Protein AF-A0A6A8ASD0-F1 (afdb_monomer)

Solvent-accessible surface area (backbone atoms only — not comparable to full-atom values): 7753 Å² total; per-residue (Å²): 105,80,50,98,44,38,31,59,49,90,57,101,53,69,24,38,36,40,48,57,90,52,34,28,35,30,34,34,33,23,54,28,61,68,48,28,48,53,53,50,51,57,34,48,75,70,64,35,44,58,56,30,35,38,45,89,51,54,52,53,55,32,42,37,5,46,70,55,47,30,75,75,59,67,29,47,79,44,58,54,76,71,38,44,57,38,55,77,38,58,68,50,56,62,47,42,66,75,67,52,58,78,68,57,77,85,54,69,35,81,89,73,45,71,82,90,75,90,81,92,75,87,79,80,80,75,76,77,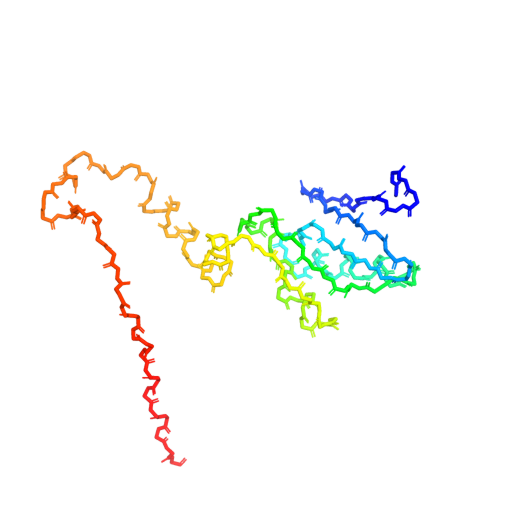78,79,78,86,127

Structure (mmCIF, N/CA/C/O backbone):
data_AF-A0A6A8ASD0-F1
#
_entry.id   AF-A0A6A8ASD0-F1
#
loop_
_atom_site.group_PDB
_atom_site.id
_atom_site.type_symbol
_atom_site.label_atom_id
_atom_site.label_alt_id
_atom_site.label_comp_id
_atom_site.label_asym_id
_atom_site.label_entity_id
_atom_site.label_seq_id
_atom_site.pdbx_PDB_ins_code
_atom_site.Cartn_x
_atom_site.Cartn_y
_atom_site.Cartn_z
_atom_site.occupancy
_atom_site.B_iso_or_equiv
_atom_site.auth_seq_id
_atom_site.auth_comp_id
_atom_site.auth_asym_id
_atom_site.auth_atom_id
_atom_site.pdbx_PDB_model_num
ATOM 1 N N . MET A 1 1 ? -13.108 13.004 8.435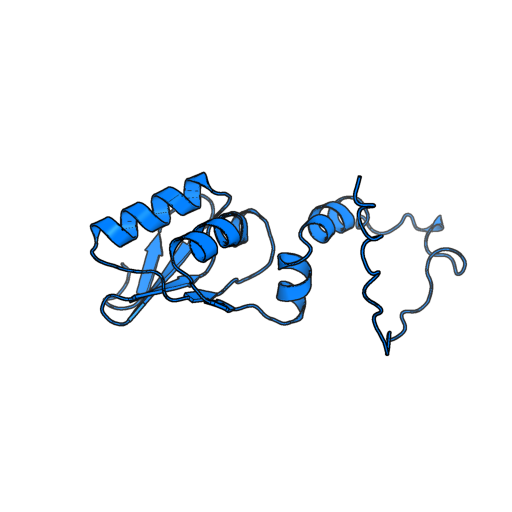 1.00 91.75 1 MET A N 1
ATOM 2 C CA . MET A 1 1 ? -14.183 12.093 7.982 1.00 91.75 1 MET A CA 1
ATOM 3 C C . MET A 1 1 ? -15.163 12.881 7.126 1.00 91.75 1 MET A C 1
ATOM 5 O O . MET A 1 1 ? -15.382 14.044 7.435 1.00 91.75 1 MET A O 1
ATOM 9 N N . ILE A 1 2 ? -15.686 12.280 6.054 1.00 94.75 2 ILE A N 1
ATOM 10 C CA . ILE A 1 2 ? -16.729 12.852 5.178 1.00 94.75 2 ILE A CA 1
ATOM 11 C C . ILE A 1 2 ? -18.109 12.347 5.623 1.00 94.75 2 ILE A C 1
ATOM 13 O O . ILE A 1 2 ? -19.057 13.119 5.713 1.00 94.75 2 ILE A O 1
ATOM 17 N N . THR A 1 3 ? -18.200 11.056 5.941 1.00 96.31 3 THR A N 1
ATOM 18 C CA . THR A 1 3 ? -19.339 10.408 6.603 1.00 96.31 3 THR A CA 1
ATOM 19 C C . THR A 1 3 ? -18.832 9.620 7.810 1.00 96.31 3 THR A C 1
ATOM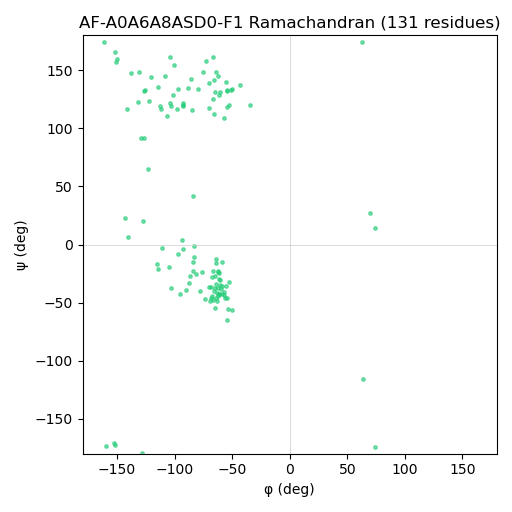 21 O O . THR A 1 3 ? -17.626 9.569 8.053 1.00 96.31 3 THR A O 1
ATOM 24 N N . ASP A 1 4 ? -19.719 8.949 8.543 1.00 92.75 4 ASP A N 1
ATOM 25 C CA . ASP A 1 4 ? -19.313 8.089 9.664 1.00 92.75 4 ASP A CA 1
ATOM 26 C C . ASP A 1 4 ? -18.412 6.920 9.227 1.00 92.75 4 ASP A C 1
ATOM 28 O O . ASP A 1 4 ? -17.547 6.478 9.987 1.00 92.75 4 ASP A O 1
ATOM 32 N N . ALA A 1 5 ? -18.580 6.451 7.986 1.00 96.75 5 ALA A N 1
ATOM 33 C CA . ALA A 1 5 ? -17.861 5.306 7.432 1.00 96.75 5 ALA A CA 1
ATOM 34 C C . ALA A 1 5 ? -16.759 5.689 6.433 1.00 96.75 5 ALA A C 1
ATOM 36 O O . ALA A 1 5 ? -15.878 4.879 6.170 1.00 96.75 5 ALA A O 1
ATOM 37 N N . VAL A 1 6 ? -16.782 6.891 5.851 1.00 98.00 6 VAL A N 1
ATOM 38 C CA . VAL A 1 6 ? -15.864 7.270 4.764 1.00 98.00 6 VAL A CA 1
ATOM 39 C C . VAL A 1 6 ? -15.141 8.561 5.104 1.00 98.00 6 VAL A C 1
ATOM 41 O O . VAL A 1 6 ? -15.747 9.556 5.500 1.00 98.00 6 VAL A O 1
ATOM 44 N N . GLY A 1 7 ? -13.829 8.575 4.924 1.00 97.50 7 GLY A N 1
ATOM 45 C CA . GLY A 1 7 ? -12.987 9.739 5.138 1.00 97.50 7 GLY A CA 1
ATOM 46 C C . GLY A 1 7 ? -11.743 9.709 4.269 1.00 97.50 7 GLY A C 1
ATOM 47 O O . GLY A 1 7 ? -11.601 8.878 3.376 1.00 97.50 7 GLY A O 1
ATOM 48 N N . TYR A 1 8 ? -10.843 10.639 4.549 1.00 97.75 8 TYR A N 1
ATOM 49 C CA . TYR A 1 8 ? -9.516 10.666 3.961 1.00 97.75 8 TYR A CA 1
ATOM 50 C C . TYR A 1 8 ? -8.536 11.330 4.928 1.00 97.75 8 TYR A C 1
ATOM 52 O O . TYR A 1 8 ? -8.947 12.097 5.808 1.00 97.75 8 TYR A O 1
ATOM 60 N N . ILE A 1 9 ? -7.256 11.020 4.756 1.00 96.62 9 ILE A N 1
ATOM 61 C CA . ILE A 1 9 ? -6.130 11.693 5.398 1.00 96.62 9 ILE A CA 1
ATOM 62 C C . ILE A 1 9 ? -5.505 12.607 4.333 1.00 96.62 9 ILE A C 1
ATOM 64 O O . ILE A 1 9 ? -5.097 12.100 3.283 1.00 96.62 9 ILE A O 1
ATOM 68 N N . PRO A 1 10 ? -5.473 13.935 4.548 1.00 94.88 10 PRO A N 1
ATOM 69 C CA . PRO A 1 10 ? -4.809 14.855 3.630 1.00 94.88 10 PRO A CA 1
ATOM 70 C C . PRO A 1 10 ? -3.295 14.613 3.592 1.00 94.88 10 PRO A C 1
ATOM 72 O O . PRO A 1 10 ? -2.654 14.571 4.640 1.00 94.88 10 PRO A O 1
ATOM 75 N N . ASP A 1 11 ? -2.740 14.512 2.388 1.00 91.81 11 ASP A N 1
ATOM 76 C CA . ASP A 1 11 ? -1.302 14.453 2.086 1.00 91.81 11 ASP A CA 1
ATOM 77 C C . ASP A 1 11 ? -1.099 15.055 0.672 1.00 91.81 11 ASP A C 1
ATOM 79 O O . ASP A 1 11 ? -2.048 15.600 0.098 1.00 91.81 11 ASP A O 1
ATOM 83 N N . ALA A 1 12 ? 0.100 14.988 0.088 1.00 88.56 12 ALA A N 1
ATOM 84 C CA . ALA A 1 12 ? 0.337 15.389 -1.302 1.00 88.56 12 ALA A CA 1
ATOM 85 C C . ALA A 1 12 ? -0.594 14.645 -2.278 1.00 88.56 12 ALA A C 1
ATOM 87 O O . ALA A 1 12 ? -1.098 15.237 -3.234 1.00 88.56 12 ALA A O 1
ATOM 88 N N . VAL A 1 13 ? -0.877 13.376 -1.974 1.00 88.00 13 VAL A N 1
ATOM 89 C CA . VAL A 1 13 ? -1.966 12.591 -2.554 1.00 88.00 13 VAL A CA 1
ATOM 90 C C . VAL A 1 13 ? -2.863 12.112 -1.417 1.00 88.00 13 VAL A C 1
ATOM 92 O O . VAL A 1 13 ? -2.401 11.462 -0.485 1.00 88.00 13 VAL A O 1
ATOM 95 N N . ASN A 1 14 ? -4.155 12.437 -1.477 1.00 96.44 14 ASN A N 1
ATOM 96 C CA . ASN A 1 14 ? -5.098 12.070 -0.420 1.00 96.44 14 ASN A CA 1
ATOM 97 C C . ASN A 1 14 ? -5.178 10.547 -0.244 1.00 96.44 14 ASN A C 1
ATOM 99 O O . ASN A 1 14 ? -5.434 9.825 -1.206 1.00 96.44 14 ASN A O 1
ATOM 103 N N . ILE A 1 15 ? -5.071 10.080 1.000 1.00 98.19 15 ILE A N 1
ATOM 104 C CA . ILE A 1 15 ? -5.269 8.670 1.356 1.00 98.19 15 ILE A CA 1
ATOM 105 C C . ILE A 1 15 ? -6.726 8.461 1.753 1.00 98.19 15 ILE A C 1
ATOM 107 O O . ILE A 1 15 ? -7.209 9.096 2.692 1.00 98.19 15 ILE A O 1
ATOM 111 N N . GLY A 1 16 ? -7.437 7.567 1.070 1.00 98.31 16 GLY A N 1
ATOM 112 C CA . GLY A 1 16 ? -8.821 7.243 1.414 1.00 98.31 16 GLY A CA 1
ATOM 113 C C . GLY A 1 16 ? -8.910 6.363 2.661 1.00 98.31 16 GLY A C 1
ATOM 114 O O . GLY A 1 16 ? -8.041 5.534 2.924 1.00 98.31 16 GLY A O 1
ATOM 115 N N . VAL A 1 17 ? -9.984 6.526 3.432 1.00 98.44 17 VAL A N 1
ATOM 116 C CA . VAL A 1 17 ? -10.256 5.737 4.640 1.00 98.44 17 VAL A CA 1
ATOM 117 C C . VAL A 1 17 ? -11.691 5.236 4.595 1.00 98.44 17 VAL A C 1
ATOM 119 O O . VAL A 1 17 ? -12.629 6.033 4.543 1.00 98.44 17 VAL A O 1
ATOM 122 N N . ILE A 1 18 ? -11.863 3.919 4.664 1.00 98.62 18 ILE A N 1
ATOM 123 C CA . ILE A 1 18 ? -13.160 3.264 4.839 1.00 98.62 18 ILE A CA 1
ATOM 124 C C . ILE A 1 18 ? -13.145 2.601 6.213 1.00 98.62 18 ILE A C 1
ATOM 126 O O . ILE A 1 18 ? -12.298 1.755 6.492 1.00 98.62 18 ILE A O 1
ATOM 130 N N . ARG A 1 19 ? -14.057 3.009 7.088 1.00 97.69 19 ARG A N 1
ATOM 131 C CA . ARG A 1 19 ? -14.150 2.556 8.474 1.00 97.69 19 ARG A CA 1
ATOM 132 C C . ARG A 1 19 ? -15.185 1.444 8.611 1.00 97.69 19 ARG A C 1
ATOM 134 O O . ARG A 1 19 ? -16.315 1.591 8.153 1.00 97.69 19 ARG A O 1
ATOM 141 N N . ASP A 1 20 ? -14.799 0.390 9.320 1.00 96.06 20 ASP A N 1
ATOM 142 C CA . ASP A 1 20 ? -15.646 -0.726 9.743 1.00 96.06 20 ASP A CA 1
ATOM 143 C C . ASP A 1 20 ? -15.450 -0.946 11.254 1.00 96.06 20 ASP A C 1
ATOM 145 O O . ASP A 1 20 ? -14.509 -1.599 11.707 1.00 96.06 20 ASP A O 1
ATOM 149 N N . GLY A 1 21 ? -16.284 -0.293 12.068 1.00 95.50 21 GLY A N 1
ATOM 150 C CA . GLY A 1 21 ? -16.144 -0.311 13.527 1.00 95.50 21 GLY A CA 1
ATOM 151 C C . GLY A 1 21 ? -14.839 0.337 14.012 1.00 95.50 21 GLY A C 1
ATOM 152 O O . GLY A 1 21 ? -14.646 1.550 13.871 1.00 95.50 21 GLY A O 1
ATOM 153 N N . SER A 1 22 ? -13.967 -0.457 14.639 1.00 96.56 22 SER A N 1
ATOM 154 C CA . SER A 1 22 ? -12.618 -0.043 15.062 1.00 96.56 22 SER A CA 1
ATOM 155 C C . SER A 1 22 ? -11.539 -0.349 14.021 1.00 96.56 22 SER A C 1
ATOM 157 O O . SER A 1 22 ? -10.378 -0.012 14.228 1.00 96.56 22 SER A O 1
ATOM 159 N N . GLU A 1 23 ? -11.897 -0.999 12.918 1.00 98.19 23 GLU A N 1
ATOM 160 C CA . GLU A 1 23 ? -10.974 -1.324 11.841 1.00 98.19 23 GLU A CA 1
ATOM 161 C C . GLU A 1 23 ? -11.128 -0.333 10.684 1.00 98.19 23 GLU A C 1
ATOM 163 O O . GLU A 1 23 ? -12.186 0.269 10.473 1.00 98.19 23 GLU A O 1
ATOM 168 N N . VAL A 1 24 ? -10.06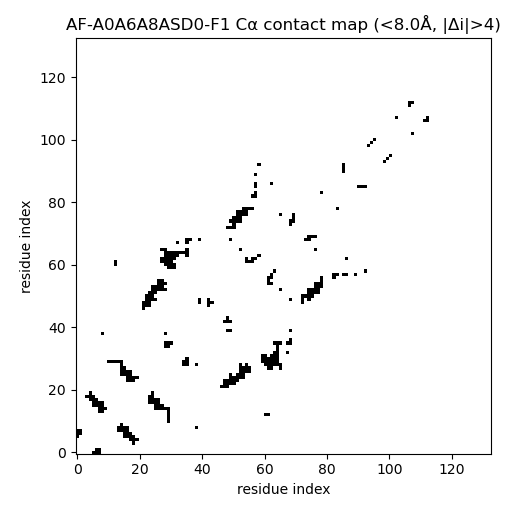0 -0.166 9.908 1.00 98.38 24 VAL A N 1
ATOM 169 C CA . VAL A 1 24 ? -10.083 0.616 8.674 1.00 98.38 24 VAL A CA 1
ATOM 170 C C . VAL A 1 24 ? -9.461 -0.138 7.511 1.00 98.38 24 VAL A C 1
ATOM 172 O O . VAL A 1 24 ? -8.508 -0.912 7.655 1.00 98.38 24 VAL A O 1
ATOM 175 N N . ILE A 1 25 ? -10.004 0.151 6.337 1.00 98.81 25 ILE A N 1
ATOM 176 C CA . ILE A 1 25 ? -9.428 -0.154 5.041 1.00 98.81 25 ILE A CA 1
ATOM 177 C C . ILE A 1 25 ? -8.873 1.159 4.499 1.00 98.81 25 ILE A C 1
ATOM 179 O O . ILE A 1 25 ? -9.602 2.147 4.368 1.00 98.81 25 ILE A O 1
ATOM 183 N N . LEU A 1 26 ? -7.579 1.171 4.209 1.00 98.75 26 LEU A N 1
ATOM 184 C CA . LEU A 1 26 ? -6.931 2.296 3.550 1.00 98.75 26 LEU A CA 1
ATOM 185 C C . LEU A 1 26 ? -7.067 2.163 2.036 1.00 98.75 26 LEU A C 1
ATOM 187 O O . LEU A 1 26 ? -6.969 1.060 1.501 1.00 98.75 26 LEU A O 1
ATOM 191 N N . VAL A 1 27 ? -7.262 3.289 1.357 1.00 98.69 27 VAL A N 1
ATOM 192 C CA . VAL A 1 27 ? -7.086 3.404 -0.091 1.00 98.69 27 VAL A CA 1
ATOM 193 C C . VAL A 1 27 ? -5.801 4.185 -0.314 1.00 98.69 27 VAL A C 1
ATOM 195 O O . VAL A 1 27 ? -5.753 5.375 -0.003 1.00 98.69 27 VAL A O 1
ATOM 198 N N . ASP A 1 28 ? -4.782 3.490 -0.815 1.00 98.44 28 ASP A N 1
ATOM 199 C CA . ASP A 1 28 ? -3.388 3.944 -0.886 1.00 98.44 28 ASP A CA 1
ATOM 200 C C . ASP A 1 28 ? -2.732 4.214 0.483 1.00 98.44 28 ASP A C 1
ATOM 202 O O . ASP A 1 28 ? -3.330 4.049 1.547 1.00 98.44 28 ASP A O 1
ATOM 206 N N . THR A 1 29 ? -1.431 4.510 0.470 1.00 98.00 29 THR A N 1
ATOM 207 C CA . THR A 1 29 ? -0.572 4.559 1.671 1.00 98.00 29 THR A CA 1
ATOM 208 C C . THR A 1 29 ? 0.438 5.704 1.672 1.00 98.00 29 THR A C 1
ATOM 210 O O . THR A 1 29 ? 1.262 5.792 2.585 1.00 98.00 29 THR A O 1
ATOM 213 N N . GLY A 1 30 ? 0.357 6.589 0.680 1.00 94.31 30 GLY A N 1
ATOM 214 C CA . GLY A 1 30 ? 1.239 7.739 0.557 1.00 94.31 30 GLY A CA 1
ATOM 215 C C . GLY A 1 30 ? 2.657 7.386 0.108 1.00 94.31 30 GLY A C 1
ATOM 216 O O . GLY A 1 30 ? 2.979 6.238 -0.210 1.00 94.31 30 GLY A O 1
ATOM 217 N N . LEU A 1 31 ? 3.506 8.414 0.109 1.00 92.12 31 LEU A N 1
ATOM 218 C CA . LEU A 1 31 ? 4.797 8.425 -0.576 1.00 92.12 31 LEU A CA 1
ATOM 219 C C . LEU A 1 31 ? 5.865 7.521 0.027 1.00 92.12 31 LEU A C 1
ATOM 221 O O . LEU A 1 31 ? 6.698 6.975 -0.697 1.00 92.12 31 LEU A O 1
ATOM 225 N N . ASP A 1 32 ? 5.908 7.404 1.350 1.00 91.75 32 ASP A N 1
ATOM 226 C CA . ASP A 1 32 ? 7.007 6.717 2.009 1.00 91.75 32 ASP A CA 1
ATOM 227 C C . ASP A 1 32 ? 6.672 6.244 3.432 1.00 91.75 32 ASP A C 1
ATOM 229 O O . ASP A 1 32 ? 5.552 6.326 3.943 1.00 91.75 32 ASP A O 1
ATOM 233 N N . LYS A 1 33 ? 7.705 5.734 4.109 1.00 94.00 33 LYS A N 1
ATOM 234 C CA . LYS A 1 33 ? 7.650 5.310 5.510 1.00 94.00 33 LYS A CA 1
ATOM 235 C C . LYS A 1 33 ? 7.294 6.449 6.475 1.00 94.00 33 LYS A C 1
ATOM 237 O O . LYS A 1 33 ? 6.762 6.166 7.548 1.00 94.00 33 LYS A O 1
ATOM 242 N N . GLY A 1 34 ? 7.659 7.691 6.167 1.00 95.56 34 GLY A N 1
ATOM 243 C CA . GLY A 1 34 ? 7.317 8.867 6.963 1.00 95.56 34 GLY A CA 1
ATOM 244 C C . GLY A 1 34 ? 5.812 9.098 6.950 1.00 95.56 34 GLY A C 1
ATOM 245 O O . GLY A 1 34 ? 5.192 9.063 8.014 1.00 95.56 34 GLY A O 1
ATOM 246 N N . THR A 1 35 ? 5.221 9.193 5.757 1.00 94.50 35 THR A N 1
ATOM 247 C CA . THR A 1 35 ? 3.762 9.295 5.587 1.00 94.50 35 THR A CA 1
ATOM 248 C C . THR A 1 35 ? 3.046 8.122 6.258 1.00 94.50 35 THR A C 1
ATOM 250 O O . THR A 1 35 ? 2.129 8.319 7.055 1.00 94.50 35 THR A O 1
ATOM 253 N N . ALA A 1 36 ? 3.531 6.895 6.057 1.00 97.19 36 ALA A N 1
ATOM 254 C CA . ALA A 1 36 ? 2.953 5.702 6.673 1.00 97.19 36 ALA A CA 1
ATOM 255 C C . ALA A 1 36 ? 2.938 5.730 8.213 1.00 97.19 36 ALA A C 1
ATOM 257 O O . ALA A 1 36 ? 2.008 5.216 8.838 1.00 97.19 36 ALA A O 1
ATOM 258 N N . LYS A 1 37 ? 3.960 6.318 8.848 1.00 98.00 37 LYS A N 1
ATOM 259 C CA . LY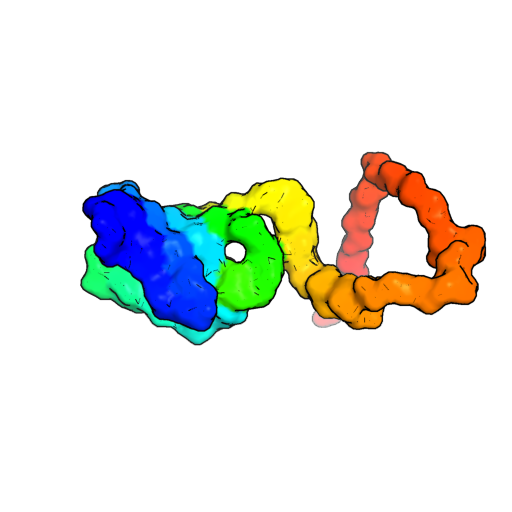S A 1 37 ? 3.993 6.489 10.309 1.00 98.00 37 LYS A CA 1
ATOM 260 C C . LYS A 1 37 ? 2.940 7.473 10.788 1.00 98.00 37 LYS A C 1
ATOM 262 O O . LYS A 1 37 ? 2.284 7.187 11.786 1.00 98.00 37 LYS A O 1
ATOM 267 N N . GLU A 1 38 ? 2.796 8.604 10.104 1.00 97.88 38 GLU A N 1
ATOM 268 C CA . GLU A 1 38 ? 1.794 9.601 10.476 1.00 97.88 38 GLU A CA 1
ATOM 269 C C . GLU A 1 38 ? 0.380 9.045 10.278 1.00 97.88 38 GLU A C 1
ATOM 271 O O . GLU A 1 38 ? -0.433 9.176 11.188 1.00 97.88 38 GLU A O 1
ATOM 276 N N . ILE A 1 39 ? 0.122 8.295 9.195 1.00 97.81 39 ILE A N 1
ATOM 277 C CA . ILE A 1 39 ? -1.145 7.564 9.001 1.00 97.81 39 ILE A CA 1
ATOM 278 C C . ILE A 1 39 ? -1.450 6.672 10.210 1.00 97.81 39 ILE A C 1
ATOM 280 O O . ILE A 1 39 ? -2.513 6.800 10.819 1.00 97.81 39 ILE A O 1
ATOM 284 N N . LEU A 1 40 ? -0.524 5.778 10.581 1.00 98.19 40 LEU A N 1
ATOM 285 C CA . LEU A 1 40 ? -0.744 4.854 11.699 1.00 98.19 40 LEU A CA 1
ATOM 286 C C . LEU A 1 40 ? -0.946 5.596 13.018 1.00 98.19 40 LEU A C 1
ATOM 288 O O . LEU A 1 40 ? -1.866 5.268 13.754 1.00 98.19 40 LEU A O 1
ATOM 292 N N . LYS A 1 41 ? -0.153 6.635 13.289 1.00 98.00 41 LYS A N 1
ATOM 293 C CA . LYS A 1 41 ? -0.284 7.456 14.497 1.00 98.00 41 LYS A CA 1
ATOM 294 C C . LYS A 1 41 ? -1.640 8.161 14.569 1.00 98.00 41 LYS A C 1
ATOM 296 O O . LYS A 1 41 ? -2.251 8.199 15.636 1.00 98.00 41 LYS A O 1
ATOM 301 N N . THR A 1 42 ? -2.121 8.711 13.454 1.00 96.94 42 THR A N 1
ATOM 302 C CA . THR A 1 42 ? -3.441 9.347 13.374 1.00 96.94 42 THR A CA 1
ATOM 303 C C . THR A 1 42 ? -4.557 8.343 13.649 1.00 96.94 42 THR A C 1
ATOM 305 O O . THR A 1 42 ? -5.473 8.647 14.412 1.00 96.94 42 THR A O 1
ATOM 308 N N . LEU A 1 43 ? -4.476 7.143 13.068 1.00 97.31 43 LEU A N 1
ATOM 309 C CA . LEU A 1 43 ? -5.468 6.087 13.278 1.00 97.31 43 LEU A CA 1
ATOM 310 C C . LEU A 1 43 ? -5.430 5.535 14.709 1.00 97.31 43 LEU A C 1
ATOM 312 O O . LEU A 1 43 ? -6.473 5.450 15.353 1.00 97.31 43 LEU A O 1
ATOM 316 N N . GLU A 1 44 ? -4.242 5.240 15.238 1.00 96.81 44 GLU A N 1
ATOM 317 C CA . GLU A 1 44 ? -4.040 4.772 16.615 1.00 96.81 44 GLU A CA 1
ATOM 318 C C . GLU A 1 44 ? -4.578 5.789 17.632 1.00 96.81 44 GLU A C 1
ATOM 320 O O . GLU A 1 44 ? -5.279 5.412 18.571 1.00 96.81 44 GLU A O 1
ATOM 325 N N . GLY A 1 45 ? -4.334 7.087 17.413 1.00 97.31 45 GLY A N 1
ATOM 326 C CA . GLY A 1 45 ? -4.878 8.164 18.246 1.00 97.31 45 GLY A CA 1
ATOM 327 C C . GLY A 1 45 ? -6.409 8.252 18.234 1.00 97.31 45 GLY A C 1
ATOM 328 O O . GLY A 1 45 ? -7.001 8.755 19.186 1.00 97.31 45 GLY A O 1
ATOM 329 N N . ALA A 1 46 ? -7.055 7.727 17.190 1.00 95.12 46 ALA A N 1
ATOM 330 C CA . ALA A 1 46 ? -8.507 7.599 17.084 1.00 95.12 46 ALA A CA 1
ATOM 331 C C . ALA A 1 46 ? -9.036 6.225 17.552 1.00 95.12 46 ALA A C 1
ATOM 333 O O . ALA A 1 46 ? -10.234 5.960 17.426 1.00 95.12 46 ALA A O 1
ATOM 334 N N . GLY A 1 47 ? -8.169 5.347 18.072 1.00 96.94 47 GLY A N 1
ATOM 335 C CA . GLY A 1 47 ? -8.527 3.983 18.469 1.00 96.94 47 GLY A CA 1
ATOM 336 C C . GLY A 1 47 ? -8.844 3.059 17.289 1.00 96.94 47 GLY A C 1
ATOM 337 O O . GLY A 1 47 ? -9.645 2.137 17.439 1.00 96.94 47 GLY A O 1
ATOM 338 N N . LEU A 1 48 ? -8.262 3.327 16.115 1.00 97.56 48 LEU A N 1
ATOM 339 C CA . LEU A 1 48 ? -8.486 2.580 14.878 1.00 97.56 48 LEU A CA 1
ATOM 340 C C . LEU A 1 48 ? -7.273 1.723 14.500 1.00 97.56 48 LEU A C 1
ATOM 342 O O . LEU A 1 48 ? -6.127 2.137 14.675 1.00 97.56 48 LEU A O 1
ATOM 346 N N . THR A 1 49 ? -7.523 0.552 13.913 1.00 97.88 49 THR A N 1
ATOM 347 C CA . THR A 1 49 ? -6.488 -0.366 13.411 1.00 97.88 49 THR A CA 1
ATOM 348 C C . THR A 1 49 ? -6.639 -0.621 11.912 1.00 97.88 49 THR A C 1
ATOM 350 O O . THR A 1 49 ? -7.746 -0.697 11.386 1.00 97.88 49 THR A O 1
ATOM 353 N N . VAL A 1 50 ? -5.525 -0.764 11.188 1.00 98.56 50 VAL A N 1
ATOM 354 C CA . VAL A 1 50 ? -5.562 -1.040 9.741 1.00 98.56 50 VAL A CA 1
ATOM 355 C C . VAL A 1 50 ? -5.712 -2.537 9.492 1.00 98.56 50 VAL A C 1
ATOM 357 O O . VAL A 1 50 ? -4.788 -3.304 9.769 1.00 98.56 50 VAL A O 1
ATOM 360 N N . LYS A 1 51 ? -6.838 -2.931 8.897 1.00 98.38 51 LYS A N 1
ATOM 361 C CA . LYS A 1 51 ? -7.139 -4.316 8.500 1.00 98.38 51 LYS A CA 1
ATOM 362 C C . LYS A 1 51 ? -6.673 -4.628 7.082 1.00 98.38 51 LYS A C 1
ATOM 364 O O . LYS A 1 51 ? -6.190 -5.727 6.797 1.00 98.38 51 LYS A O 1
ATOM 369 N N . ALA A 1 52 ? -6.829 -3.664 6.180 1.00 98.69 52 ALA A N 1
ATOM 370 C CA . ALA A 1 52 ? -6.530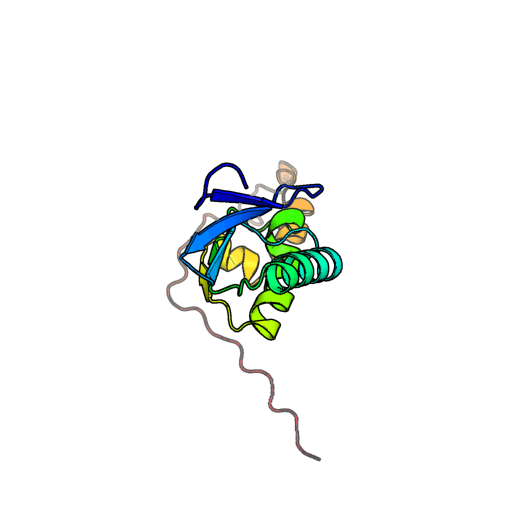 -3.844 4.769 1.00 98.69 52 ALA A CA 1
ATOM 371 C C . ALA A 1 52 ? -6.074 -2.549 4.095 1.00 98.69 52 ALA A C 1
ATOM 373 O O . ALA A 1 52 ? -6.344 -1.447 4.571 1.00 98.69 52 ALA A O 1
ATOM 374 N N . ILE A 1 53 ? -5.401 -2.717 2.962 1.00 98.81 53 ILE A N 1
ATOM 375 C CA . ILE A 1 53 ? -5.011 -1.662 2.030 1.00 98.81 53 ILE A CA 1
ATOM 376 C C . ILE A 1 53 ? -5.543 -2.058 0.656 1.00 98.81 53 ILE A C 1
ATOM 378 O O . ILE A 1 53 ? -5.344 -3.193 0.228 1.00 98.81 53 ILE A O 1
ATOM 382 N N . ILE A 1 54 ? -6.188 -1.132 -0.040 1.00 98.62 54 ILE A N 1
ATOM 383 C CA . ILE A 1 54 ? -6.544 -1.251 -1.452 1.00 98.62 54 ILE A CA 1
ATOM 384 C C . ILE A 1 54 ? -5.697 -0.228 -2.202 1.00 98.62 54 ILE A C 1
ATOM 386 O O . ILE A 1 54 ? -5.830 0.969 -1.956 1.00 98.62 54 ILE A O 1
ATOM 390 N N . ASN A 1 55 ? -4.819 -0.681 -3.094 1.00 98.38 55 ASN A N 1
ATOM 391 C CA . ASN A 1 55 ? -4.051 0.236 -3.929 1.00 98.38 55 ASN A CA 1
ATOM 392 C C . ASN A 1 55 ? -4.815 0.572 -5.203 1.00 98.38 55 ASN A C 1
ATOM 394 O O . ASN A 1 55 ? -5.355 -0.318 -5.867 1.00 98.38 55 ASN A O 1
ATOM 398 N N . THR A 1 56 ? -4.840 1.857 -5.545 1.00 96.94 56 THR A N 1
ATOM 399 C CA . THR A 1 56 ? -5.417 2.320 -6.808 1.00 96.94 56 THR A CA 1
ATOM 400 C C . THR A 1 56 ? -4.498 1.965 -7.973 1.00 96.94 56 THR A C 1
ATOM 402 O O . THR A 1 56 ? -4.965 1.412 -8.967 1.00 96.94 56 THR A O 1
ATOM 405 N N . HIS A 1 57 ? -3.201 2.242 -7.821 1.00 94.75 57 HIS A N 1
ATOM 406 C CA . HIS A 1 57 ? -2.132 1.891 -8.752 1.00 94.75 57 HIS A CA 1
ATOM 407 C C . HIS A 1 57 ? -0.753 1.934 -8.066 1.00 94.75 57 HIS A C 1
ATOM 409 O O . HIS A 1 57 ? -0.640 2.303 -6.901 1.00 94.75 57 HIS A O 1
ATOM 415 N N . HIS A 1 58 ? 0.288 1.515 -8.781 1.00 92.75 58 HIS A N 1
ATOM 416 C CA . HIS A 1 58 ? 1.636 1.217 -8.288 1.00 92.75 58 HIS A CA 1
ATOM 417 C C . HIS A 1 58 ? 2.596 2.406 -8.116 1.00 92.75 58 HIS A C 1
ATOM 419 O O . HIS A 1 58 ? 3.741 2.187 -7.714 1.00 92.75 58 HIS A O 1
ATOM 425 N N . HIS A 1 59 ? 2.203 3.641 -8.431 1.00 93.62 59 HIS A N 1
ATOM 426 C CA . HIS A 1 59 ? 3.130 4.767 -8.303 1.00 93.62 59 HIS A CA 1
ATOM 427 C C . HIS A 1 59 ? 3.545 4.992 -6.839 1.00 93.62 59 HIS A C 1
ATOM 429 O O . HIS A 1 59 ? 2.797 4.723 -5.894 1.00 93.62 59 HIS A O 1
ATOM 435 N N . ALA A 1 60 ? 4.776 5.468 -6.642 1.00 91.88 60 ALA A N 1
ATOM 436 C CA . ALA A 1 60 ? 5.405 5.533 -5.322 1.00 91.88 60 ALA A CA 1
ATOM 437 C C . ALA A 1 60 ? 4.645 6.420 -4.321 1.00 91.88 60 ALA A C 1
ATOM 439 O O . ALA A 1 60 ? 4.573 6.083 -3.144 1.00 91.88 60 ALA A O 1
ATOM 440 N N . ASP A 1 61 ? 4.039 7.508 -4.790 1.00 91.94 61 ASP A N 1
ATOM 441 C CA . ASP A 1 61 ? 3.172 8.406 -4.020 1.00 91.94 61 ASP A CA 1
ATOM 442 C C . ASP A 1 61 ? 1.878 7.743 -3.515 1.00 91.94 61 ASP A C 1
ATOM 444 O O . ASP A 1 61 ? 1.271 8.236 -2.567 1.00 91.94 61 ASP A O 1
ATOM 448 N N . HIS A 1 62 ? 1.506 6.585 -4.069 1.00 96.00 62 HIS A N 1
ATOM 449 C CA . HIS A 1 62 ? 0.354 5.788 -3.645 1.00 96.00 62 HIS A CA 1
ATOM 450 C C . HIS A 1 62 ? 0.745 4.562 -2.803 1.00 96.00 62 HIS A C 1
ATOM 452 O O . HIS A 1 62 ? 0.047 4.209 -1.848 1.00 96.00 62 HIS A O 1
ATOM 458 N N . ILE A 1 63 ? 1.856 3.894 -3.124 1.00 97.56 63 ILE A N 1
ATOM 459 C CA . ILE A 1 63 ? 2.211 2.593 -2.519 1.00 97.56 63 ILE A CA 1
ATOM 460 C C . ILE A 1 63 ? 3.420 2.630 -1.586 1.00 97.56 63 ILE A C 1
ATOM 462 O O . ILE A 1 63 ? 3.779 1.600 -1.010 1.00 97.56 63 ILE A O 1
ATOM 466 N N . GLY A 1 64 ? 4.086 3.774 -1.441 1.00 95.12 64 GLY A N 1
ATOM 467 C CA . GLY A 1 64 ? 5.346 3.876 -0.709 1.00 95.12 64 GLY A CA 1
ATOM 468 C C . GLY A 1 64 ? 5.243 3.501 0.772 1.00 95.12 64 GLY A C 1
ATOM 469 O O . GLY A 1 64 ? 6.218 3.030 1.368 1.00 95.12 64 GLY A O 1
ATOM 470 N N . GLY A 1 65 ? 4.051 3.619 1.362 1.00 97.56 65 GLY A N 1
ATOM 471 C CA . GLY A 1 65 ? 3.760 3.186 2.727 1.00 97.56 65 GLY A CA 1
ATOM 472 C C . GLY A 1 65 ? 3.408 1.700 2.900 1.00 97.56 65 GLY A C 1
ATOM 473 O O . GLY A 1 65 ? 3.464 1.198 4.030 1.00 97.56 65 GLY A O 1
ATOM 474 N N . ASN A 1 66 ? 3.097 0.970 1.821 1.00 98.31 66 ASN A N 1
ATOM 475 C CA . ASN A 1 66 ? 2.559 -0.399 1.850 1.00 98.31 66 ASN A CA 1
ATOM 476 C C . ASN A 1 66 ? 3.367 -1.344 2.745 1.00 98.31 66 ASN A C 1
ATOM 478 O O . ASN A 1 66 ? 2.832 -1.966 3.666 1.00 98.31 66 ASN A O 1
ATOM 482 N N . ALA A 1 67 ? 4.672 -1.453 2.476 1.00 97.56 67 ALA A N 1
ATOM 483 C CA . ALA A 1 67 ? 5.547 -2.391 3.172 1.00 97.56 67 ALA A CA 1
ATOM 484 C C . ALA A 1 67 ? 5.628 -2.085 4.674 1.00 97.56 67 ALA A C 1
ATOM 486 O O . ALA A 1 67 ? 5.659 -2.999 5.498 1.00 97.56 67 ALA A O 1
ATOM 487 N N . TYR A 1 68 ? 5.637 -0.802 5.048 1.00 98.12 68 TYR A N 1
ATOM 488 C CA . TYR A 1 68 ? 5.703 -0.405 6.450 1.00 98.12 68 TYR A CA 1
ATOM 489 C C . TYR A 1 68 ? 4.409 -0.736 7.195 1.00 98.12 68 TYR A C 1
ATOM 491 O O . TYR A 1 68 ? 4.468 -1.356 8.258 1.00 98.12 68 TYR A O 1
ATOM 499 N N . ILE A 1 69 ? 3.255 -0.367 6.631 1.00 98.19 69 ILE A N 1
ATOM 500 C CA . ILE A 1 69 ? 1.948 -0.611 7.253 1.00 98.19 69 ILE A CA 1
ATOM 501 C C . ILE A 1 69 ? 1.704 -2.115 7.378 1.00 98.19 69 ILE A C 1
ATOM 503 O O . ILE A 1 69 ? 1.444 -2.590 8.481 1.00 98.19 69 ILE 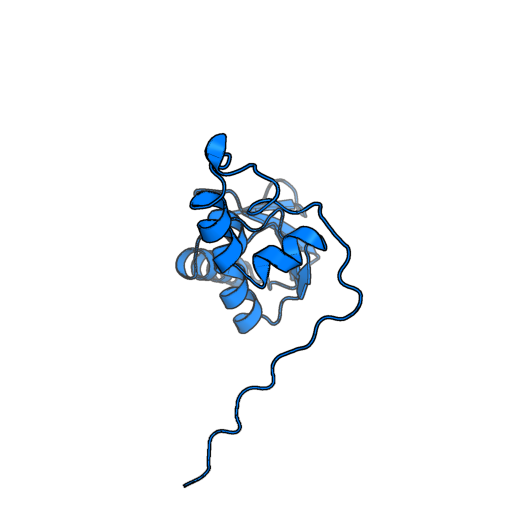A O 1
ATOM 507 N N . LYS A 1 70 ? 1.909 -2.885 6.300 1.00 98.00 70 LYS A N 1
ATOM 508 C CA . LYS A 1 70 ? 1.768 -4.349 6.321 1.00 98.00 70 LYS A CA 1
ATOM 509 C C . LYS A 1 70 ? 2.626 -5.002 7.402 1.00 98.00 70 LYS A C 1
ATOM 511 O O . LYS A 1 70 ? 2.123 -5.827 8.156 1.00 98.00 70 LYS A O 1
ATOM 516 N N . ASN A 1 71 ? 3.893 -4.605 7.525 1.00 97.38 71 ASN A N 1
ATOM 517 C CA . ASN A 1 71 ? 4.789 -5.167 8.539 1.00 97.38 71 ASN A CA 1
ATOM 518 C C . ASN A 1 71 ? 4.390 -4.794 9.975 1.00 97.38 71 ASN A C 1
ATOM 520 O O . ASN A 1 71 ? 4.707 -5.535 10.902 1.00 97.38 71 ASN A O 1
ATOM 524 N N . ARG A 1 72 ? 3.734 -3.646 10.182 1.00 97.69 72 ARG A N 1
ATOM 525 C CA . ARG A 1 72 ? 3.327 -3.180 11.515 1.00 97.69 72 ARG A CA 1
ATOM 526 C C . ARG A 1 72 ? 1.968 -3.702 11.956 1.00 97.69 72 ARG A C 1
ATOM 528 O O . ARG A 1 72 ? 1.789 -3.897 13.153 1.00 97.69 72 ARG A O 1
ATOM 535 N N . THR A 1 73 ? 1.038 -3.900 11.028 1.00 97.25 73 THR A N 1
ATOM 536 C CA . THR A 1 73 ? -0.359 -4.222 11.357 1.00 97.25 73 THR A CA 1
ATOM 537 C C . THR A 1 73 ? -0.792 -5.610 10.901 1.00 97.25 73 THR A C 1
ATOM 539 O O . THR A 1 73 ? -1.816 -6.104 11.358 1.00 97.25 73 THR A O 1
ATOM 542 N N . GLY A 1 74 ? -0.044 -6.249 9.996 1.00 97.19 74 GLY A N 1
ATOM 543 C CA . GLY A 1 74 ? -0.475 -7.480 9.334 1.00 97.19 74 GLY A CA 1
ATOM 544 C C . GLY A 1 74 ? -1.557 -7.258 8.271 1.00 97.19 74 GLY A C 1
ATOM 545 O O . GLY A 1 74 ? -2.174 -8.227 7.833 1.00 97.19 74 GLY A O 1
ATOM 546 N N . ALA A 1 75 ? -1.795 -6.009 7.849 1.00 97.81 75 ALA A N 1
ATOM 547 C CA . ALA A 1 75 ? -2.834 -5.686 6.876 1.00 97.81 75 ALA A CA 1
ATOM 548 C C . ALA A 1 75 ? -2.687 -6.477 5.566 1.00 97.81 75 ALA A C 1
ATOM 550 O O . ALA A 1 75 ? -1.589 -6.652 5.021 1.00 97.81 75 ALA A O 1
ATOM 551 N N . THR A 1 76 ? -3.829 -6.909 5.029 1.00 98.38 76 THR A N 1
ATOM 552 C CA . THR A 1 76 ? -3.890 -7.525 3.697 1.00 98.38 76 THR A CA 1
ATOM 553 C C . THR A 1 76 ? -3.870 -6.435 2.630 1.00 98.38 76 THR A C 1
ATOM 555 O O . THR A 1 76 ? -4.596 -5.451 2.746 1.00 98.38 76 THR A O 1
ATOM 558 N N . ILE A 1 77 ? -3.042 -6.603 1.598 1.00 98.56 77 ILE A N 1
ATOM 559 C CA . ILE A 1 77 ? -2.945 -5.662 0.475 1.00 98.56 77 ILE A CA 1
ATOM 560 C C . ILE A 1 77 ? -3.718 -6.242 -0.706 1.00 98.56 77 ILE A C 1
ATOM 562 O O . ILE A 1 77 ? -3.485 -7.389 -1.086 1.00 98.56 77 ILE A O 1
ATOM 566 N N . TYR A 1 78 ? -4.609 -5.437 -1.271 1.00 98.50 78 TYR A N 1
ATOM 567 C CA . TYR A 1 78 ? -5.407 -5.739 -2.447 1.00 98.50 78 TYR A CA 1
ATOM 568 C C . TYR A 1 78 ? -5.007 -4.799 -3.584 1.00 98.50 78 TYR A C 1
ATOM 570 O O . TYR A 1 78 ? -4.884 -3.590 -3.390 1.00 98.50 78 TYR A O 1
ATOM 578 N N . ALA A 1 79 ? -4.844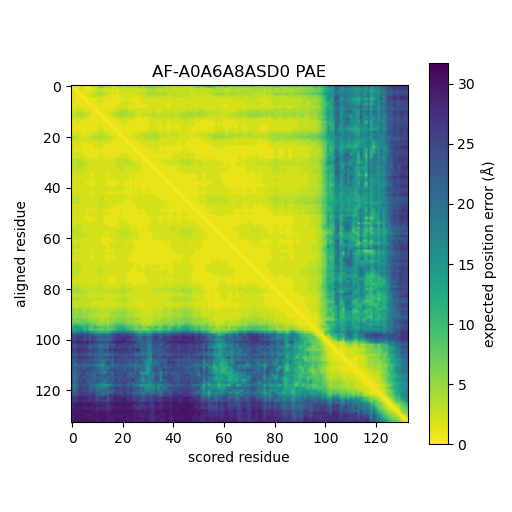 -5.359 -4.776 1.00 96.38 79 ALA A N 1
ATOM 579 C CA . ALA A 1 79 ? -4.607 -4.636 -6.018 1.00 96.38 79 ALA A CA 1
ATOM 580 C C . ALA A 1 79 ? -5.153 -5.474 -7.184 1.00 96.38 79 ALA A C 1
ATOM 582 O O . ALA A 1 79 ? -5.434 -6.665 -7.018 1.00 96.38 79 ALA A O 1
ATOM 583 N N . SER A 1 80 ? -5.308 -4.872 -8.364 1.00 94.56 80 SER A N 1
ATOM 584 C CA . SER A 1 80 ? -5.567 -5.654 -9.579 1.00 94.56 80 SER A CA 1
ATOM 585 C C . SER A 1 80 ? -4.344 -6.512 -9.937 1.00 94.56 80 SER A C 1
ATOM 587 O O . SER A 1 80 ? -3.236 -6.228 -9.488 1.00 94.56 80 SER A O 1
ATOM 589 N N . GLU A 1 81 ? -4.519 -7.549 -10.759 1.00 93.12 81 GLU A N 1
ATOM 590 C CA . GLU A 1 81 ? -3.422 -8.452 -11.149 1.00 93.12 81 GLU A CA 1
ATOM 591 C C . GLU A 1 81 ? -2.242 -7.710 -11.803 1.00 93.12 81 GLU A C 1
ATOM 593 O O . GLU A 1 81 ? -1.084 -7.982 -11.493 1.00 93.12 81 GLU A O 1
ATOM 598 N N . ILE A 1 82 ? -2.533 -6.735 -12.671 1.00 89.44 82 ILE A N 1
ATOM 599 C CA . ILE A 1 82 ? -1.505 -5.937 -13.353 1.00 89.44 82 ILE A CA 1
ATOM 600 C C . ILE A 1 82 ? -0.756 -5.062 -12.344 1.00 89.44 82 ILE A C 1
ATOM 602 O O . ILE A 1 82 ? 0.476 -5.057 -1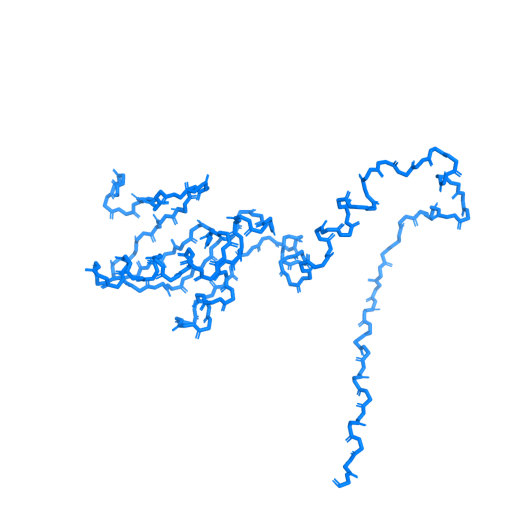2.327 1.00 89.44 82 ILE A O 1
ATOM 606 N N . GLU A 1 83 ? -1.491 -4.368 -11.474 1.00 94.69 83 GLU A N 1
ATOM 607 C CA . GLU A 1 83 ? -0.891 -3.510 -10.451 1.00 94.69 83 GLU A CA 1
ATOM 608 C C . GLU A 1 83 ? -0.075 -4.324 -9.445 1.00 94.69 83 GLU A C 1
ATOM 610 O O . GLU A 1 83 ? 1.002 -3.891 -9.054 1.00 94.69 83 GLU A O 1
ATOM 615 N N . ALA A 1 84 ? -0.518 -5.530 -9.076 1.00 94.00 84 ALA A N 1
ATOM 616 C CA . ALA A 1 84 ? 0.235 -6.415 -8.191 1.00 94.00 84 ALA A CA 1
ATOM 617 C C . ALA A 1 84 ? 1.633 -6.724 -8.751 1.00 94.00 84 ALA A C 1
ATOM 619 O O . ALA A 1 84 ? 2.615 -6.621 -8.019 1.00 94.00 84 ALA A O 1
ATOM 620 N N . GLY A 1 85 ? 1.750 -7.004 -10.055 1.00 91.94 85 GLY A N 1
ATOM 621 C CA . GLY A 1 85 ? 3.049 -7.236 -10.696 1.00 91.94 85 GLY A CA 1
ATOM 622 C C . GLY A 1 85 ? 4.005 -6.041 -10.581 1.00 91.94 85 GLY A C 1
ATOM 623 O O . GLY A 1 85 ? 5.201 -6.226 -10.350 1.00 91.94 85 GLY A O 1
ATOM 624 N N . LEU A 1 86 ? 3.482 -4.818 -10.691 1.00 91.94 86 LEU A N 1
ATOM 625 C CA . LEU A 1 86 ? 4.256 -3.577 -10.582 1.00 91.94 86 LEU A CA 1
ATOM 626 C C . LEU A 1 86 ? 4.582 -3.220 -9.124 1.00 91.94 86 LEU A C 1
ATOM 628 O O . LEU A 1 86 ? 5.714 -2.848 -8.826 1.00 91.94 86 LEU A O 1
ATOM 632 N N . ILE A 1 87 ? 3.633 -3.410 -8.205 1.00 93.44 87 ILE A N 1
ATOM 633 C CA . ILE A 1 87 ? 3.808 -3.207 -6.758 1.00 93.44 87 ILE A CA 1
ATOM 634 C C . ILE A 1 87 ? 4.858 -4.172 -6.191 1.00 93.44 87 ILE A C 1
ATOM 636 O O . ILE A 1 87 ? 5.682 -3.778 -5.365 1.00 93.44 87 ILE A O 1
ATOM 640 N N . GLU A 1 88 ? 4.843 -5.436 -6.621 1.00 95.00 88 GLU A N 1
ATOM 641 C CA . GLU A 1 88 ? 5.806 -6.455 -6.184 1.00 95.00 88 GLU A CA 1
ATOM 642 C C . GLU A 1 88 ? 7.180 -6.295 -6.849 1.00 95.00 88 GLU A C 1
ATOM 644 O O . GLU A 1 88 ? 8.194 -6.714 -6.287 1.00 95.00 88 GLU A O 1
ATOM 649 N N . SER A 1 89 ? 7.231 -5.655 -8.021 1.00 92.62 89 SER A N 1
ATOM 650 C CA . SER A 1 89 ? 8.461 -5.363 -8.762 1.00 92.62 89 SER A CA 1
ATOM 651 C C . SER A 1 89 ? 8.606 -3.859 -9.036 1.00 92.62 89 SER A C 1
ATOM 653 O O . SER A 1 89 ? 8.653 -3.458 -10.201 1.00 92.62 89 SER A O 1
ATOM 655 N N . PRO A 1 90 ? 8.762 -3.004 -8.004 1.00 84.88 90 PRO A N 1
ATOM 656 C CA . PRO A 1 90 ? 8.741 -1.544 -8.158 1.00 84.88 90 PRO A CA 1
ATOM 657 C C . PRO A 1 90 ? 9.893 -0.999 -9.013 1.00 84.88 90 PRO A C 1
ATOM 659 O O . PRO A 1 90 ? 9.851 0.142 -9.452 1.00 84.88 90 PRO A O 1
ATOM 662 N N . ILE A 1 91 ? 10.917 -1.811 -9.306 1.00 82.88 91 ILE A N 1
ATOM 663 C CA . ILE A 1 91 ? 11.964 -1.485 -10.286 1.00 82.88 91 ILE A CA 1
ATOM 664 C C . ILE A 1 91 ? 11.412 -1.301 -11.708 1.00 82.88 91 ILE A C 1
ATOM 666 O O . ILE A 1 91 ? 12.032 -0.613 -12.521 1.00 82.88 91 ILE A O 1
ATOM 670 N N . LEU A 1 92 ? 10.257 -1.895 -12.026 1.00 84.19 92 LEU A N 1
ATOM 671 C CA . LEU A 1 92 ? 9.623 -1.761 -13.334 1.00 84.19 92 LEU A CA 1
ATOM 672 C C . LEU A 1 92 ? 9.192 -0.316 -13.608 1.00 84.19 92 LEU A C 1
ATOM 674 O O . LEU A 1 92 ? 9.339 0.116 -14.746 1.00 84.19 92 LEU A O 1
ATOM 678 N N . GLU A 1 93 ? 8.780 0.437 -12.583 1.00 85.12 93 GLU A N 1
ATOM 679 C CA . GLU A 1 93 ? 8.384 1.852 -12.672 1.00 85.12 93 GLU A CA 1
ATOM 680 C C . GLU A 1 93 ? 9.472 2.738 -13.309 1.00 85.12 93 GLU A C 1
ATOM 682 O O . GLU A 1 93 ? 9.298 3.218 -14.433 1.00 85.12 93 GLU A O 1
ATOM 687 N N . PRO A 1 94 ? 10.661 2.906 -12.692 1.00 77.25 94 PRO A N 1
ATOM 688 C CA . PRO A 1 94 ? 11.726 3.683 -13.309 1.00 77.25 94 PRO A CA 1
ATOM 689 C C . PRO A 1 94 ? 12.236 3.026 -14.596 1.00 77.25 94 PRO A C 1
ATOM 691 O O . PRO A 1 94 ? 12.703 3.731 -15.487 1.00 77.25 94 PRO A O 1
ATOM 694 N N . THR A 1 95 ? 12.132 1.697 -14.734 1.00 76.19 95 THR A N 1
ATOM 695 C CA . THR A 1 95 ? 12.542 1.008 -15.964 1.00 76.19 95 THR A CA 1
ATOM 696 C C . THR A 1 95 ? 11.682 1.437 -17.144 1.00 76.19 95 THR A C 1
ATOM 698 O O . THR A 1 95 ? 12.254 1.742 -18.184 1.00 76.19 95 THR A O 1
ATOM 701 N N . TYR A 1 96 ? 10.352 1.508 -17.027 1.00 79.25 96 TYR A N 1
ATOM 702 C CA . TYR A 1 96 ? 9.513 1.964 -18.138 1.00 79.25 96 TYR A CA 1
ATOM 703 C C . TYR A 1 96 ? 9.456 3.492 -18.242 1.00 79.25 96 TYR A C 1
ATOM 705 O O . TYR A 1 96 ? 9.290 3.995 -19.342 1.00 79.25 96 TYR A O 1
ATOM 713 N N . LEU A 1 97 ? 9.660 4.271 -17.178 1.00 73.75 97 LEU A N 1
ATOM 714 C CA . LEU A 1 97 ? 9.790 5.727 -17.337 1.00 73.75 97 LEU A CA 1
ATOM 715 C C . LEU A 1 97 ? 11.086 6.101 -18.074 1.00 73.75 97 LEU A C 1
ATOM 717 O O . LEU A 1 97 ? 11.100 7.005 -18.909 1.00 73.75 97 LEU A O 1
ATOM 721 N N . PHE A 1 98 ? 12.169 5.362 -17.817 1.00 62.19 98 PHE A N 1
ATOM 722 C CA . PHE A 1 98 ? 13.490 5.589 -18.410 1.00 62.19 98 PHE A CA 1
ATOM 723 C C . PHE A 1 98 ? 13.784 4.702 -19.644 1.00 62.19 98 PHE A C 1
ATOM 725 O O . PHE A 1 98 ? 14.757 4.937 -20.355 1.00 62.19 98 PHE A O 1
ATOM 732 N N . SER A 1 99 ? 12.913 3.730 -19.950 1.00 60.38 99 SER A N 1
ATOM 733 C CA . SER A 1 99 ? 12.917 2.882 -21.166 1.00 60.38 99 SER A CA 1
ATOM 734 C C . SER A 1 99 ? 11.563 2.877 -21.905 1.00 60.38 99 SER A C 1
ATOM 736 O O . SER A 1 99 ? 11.283 1.968 -22.686 1.00 60.38 99 SER A O 1
ATOM 738 N N . GLY A 1 100 ? 10.716 3.882 -21.664 1.00 58.22 100 GLY A N 1
ATOM 739 C CA . GLY A 1 100 ? 9.355 4.016 -22.212 1.00 58.22 100 GLY A CA 1
ATOM 740 C C . GLY A 1 100 ? 8.955 5.452 -22.564 1.00 58.22 100 GLY A C 1
ATOM 741 O O . GLY A 1 100 ? 7.784 5.728 -22.819 1.00 58.22 100 GLY A O 1
ATOM 742 N N . ALA A 1 101 ? 9.934 6.334 -22.795 1.00 58.84 101 ALA A N 1
ATOM 743 C CA . ALA A 1 101 ? 9.817 7.130 -24.012 1.00 58.84 101 ALA A CA 1
ATOM 744 C C . ALA A 1 101 ? 9.668 6.139 -25.177 1.00 58.84 101 ALA A C 1
ATOM 746 O O . ALA A 1 101 ? 10.402 5.150 -25.239 1.00 58.84 101 ALA A O 1
ATOM 747 N N . ALA A 1 102 ? 8.704 6.375 -26.072 1.00 58.19 102 ALA A N 1
ATOM 748 C CA . ALA A 1 102 ? 8.569 5.642 -27.327 1.00 58.19 102 ALA A CA 1
ATOM 749 C C . ALA A 1 102 ? 9.969 5.276 -27.862 1.00 58.19 102 ALA A C 1
ATOM 751 O O . ALA A 1 102 ? 10.741 6.209 -28.103 1.00 58.19 102 ALA A O 1
ATOM 752 N N . PRO A 1 103 ? 10.315 3.978 -28.051 1.00 61.50 103 PRO A N 1
ATOM 753 C CA . PRO A 1 103 ? 11.636 3.627 -28.555 1.00 61.50 103 PRO A CA 1
ATOM 754 C C . PRO A 1 103 ? 11.882 4.444 -29.814 1.00 61.50 103 PRO A C 1
ATOM 756 O O . PRO A 1 103 ? 10.962 4.522 -30.647 1.00 61.50 103 PRO A O 1
ATOM 759 N N . LEU A 1 104 ? 13.063 5.073 -29.926 1.00 70.31 104 LEU A N 1
ATOM 760 C CA . LEU A 1 104 ? 13.444 5.838 -31.118 1.00 70.31 104 LEU A CA 1
ATOM 761 C C . LEU A 1 104 ? 13.035 5.028 -32.347 1.00 70.31 104 LEU A C 1
ATOM 763 O O . LEU A 1 104 ? 13.218 3.812 -32.360 1.00 70.31 104 LEU A O 1
ATOM 767 N N . GLN A 1 105 ? 12.460 5.664 -33.367 1.00 72.00 105 GLN A N 1
ATOM 768 C CA . GLN A 1 105 ? 11.822 4.937 -34.471 1.00 72.00 105 GLN A CA 1
ATOM 769 C C . GLN A 1 105 ? 12.750 3.884 -35.113 1.00 72.00 105 GLN A C 1
ATOM 771 O O . GLN A 1 105 ? 12.286 2.805 -35.471 1.00 72.00 105 GLN A O 1
ATOM 776 N N . GLY A 1 106 ? 14.066 4.135 -35.150 1.00 77.62 106 GLY A N 1
ATOM 777 C CA . GLY A 1 106 ? 15.079 3.179 -35.624 1.00 77.62 106 GLY A CA 1
ATOM 778 C C . GLY A 1 106 ? 15.270 1.918 -34.761 1.00 77.62 106 GLY A C 1
ATOM 779 O O . GLY A 1 106 ? 15.704 0.884 -35.269 1.00 77.62 106 GLY A O 1
ATOM 780 N N . LEU A 1 107 ? 14.902 1.957 -33.479 1.00 73.88 107 LEU A N 1
ATOM 781 C CA . LEU A 1 107 ? 14.942 0.811 -32.564 1.00 73.88 107 LEU A CA 1
ATOM 782 C C . LEU A 1 107 ? 13.701 -0.087 -32.680 1.00 73.88 107 LEU A C 1
ATOM 784 O O . LEU A 1 107 ? 13.705 -1.207 -32.181 1.00 73.88 107 LEU A O 1
ATOM 788 N N . ARG A 1 108 ? 12.649 0.346 -33.385 1.00 78.94 108 ARG A N 1
ATOM 789 C CA . ARG A 1 108 ? 11.409 -0.427 -33.598 1.00 78.94 108 ARG A CA 1
ATOM 790 C C . ARG A 1 108 ? 11.522 -1.408 -34.769 1.00 78.94 108 ARG A C 1
ATOM 792 O O . ARG A 1 108 ? 10.616 -1.523 -35.592 1.00 78.94 108 ARG A O 1
ATOM 799 N N . ASN A 1 109 ? 12.659 -2.084 -34.884 1.00 80.62 109 ASN A N 1
ATOM 800 C CA . ASN A 1 109 ? 12.926 -3.042 -35.952 1.00 80.62 109 ASN A CA 1
ATOM 801 C C . ASN A 1 109 ? 12.805 -4.488 -35.440 1.00 80.62 109 ASN A C 1
ATOM 803 O O . ASN A 1 109 ? 12.900 -4.747 -34.243 1.00 80.62 109 ASN A O 1
ATOM 807 N N . ARG A 1 110 ? 12.642 -5.446 -36.358 1.00 74.25 110 ARG A N 1
ATOM 808 C CA . ARG A 1 110 ? 12.425 -6.874 -36.046 1.00 74.25 110 ARG A CA 1
ATOM 809 C C . ARG A 1 110 ? 13.532 -7.553 -35.225 1.00 74.25 110 ARG A C 1
ATOM 811 O O . ARG A 1 110 ? 13.302 -8.658 -34.749 1.00 74.25 110 ARG A O 1
ATOM 818 N N . PHE A 1 111 ? 14.717 -6.949 -35.109 1.00 69.94 111 PHE A N 1
ATOM 819 C CA . PHE A 1 111 ? 15.822 -7.488 -34.311 1.00 69.94 111 PHE A CA 1
ATOM 820 C C . PHE A 1 111 ? 15.751 -7.060 -32.844 1.00 69.94 111 PHE A C 1
ATOM 822 O O . PHE A 1 111 ? 16.255 -7.775 -31.986 1.00 69.94 111 PHE A O 1
ATOM 829 N N . LEU A 1 112 ? 15.138 -5.909 -32.561 1.00 71.12 112 LEU A N 1
ATOM 830 C CA . LEU A 1 112 ? 15.102 -5.305 -31.225 1.00 71.12 112 LEU A CA 1
ATOM 831 C C . LEU A 1 112 ? 13.690 -5.259 -30.624 1.00 71.12 112 LEU A C 1
ATOM 833 O O . LEU A 1 112 ? 13.549 -5.182 -29.409 1.00 71.12 112 LEU A O 1
ATOM 837 N N . LEU A 1 113 ? 12.645 -5.336 -31.456 1.00 63.12 113 LEU A N 1
ATOM 838 C CA . LEU A 1 113 ? 11.243 -5.312 -31.045 1.00 63.12 113 LEU A CA 1
ATOM 839 C C . LEU A 1 113 ? 10.507 -6.532 -31.615 1.00 63.12 113 LEU A C 1
ATOM 841 O O . LEU A 1 113 ? 10.002 -6.517 -32.741 1.00 63.12 113 LEU A O 1
ATOM 845 N N . ALA A 1 114 ? 10.482 -7.612 -30.836 1.00 77.75 114 ALA A N 1
ATOM 846 C CA . ALA A 1 114 ? 9.749 -8.827 -31.173 1.00 77.75 114 ALA A CA 1
ATOM 847 C C . ALA A 1 114 ? 8.230 -8.631 -31.015 1.00 77.75 114 ALA A C 1
ATOM 849 O O . ALA A 1 114 ? 7.766 -7.775 -30.261 1.00 77.75 114 ALA A O 1
ATOM 850 N N . LYS A 1 115 ? 7.441 -9.463 -31.705 1.00 75.44 115 LYS A N 1
ATOM 851 C CA . LYS A 1 115 ? 6.005 -9.574 -31.415 1.00 75.44 115 LYS A CA 1
ATOM 852 C C . LYS A 1 115 ? 5.823 -10.167 -30.009 1.00 75.44 115 LYS A C 1
ATOM 854 O O . LYS A 1 115 ? 6.577 -11.077 -29.662 1.00 75.44 115 LYS A O 1
ATOM 859 N N . PRO A 1 116 ? 4.842 -9.698 -29.221 1.00 70.69 116 PRO A N 1
ATOM 860 C CA . PRO A 1 116 ? 4.585 -10.259 -27.902 1.00 70.69 116 PRO A CA 1
ATOM 861 C C . PRO A 1 116 ? 4.168 -11.732 -28.008 1.00 70.69 116 PRO A C 1
ATOM 863 O O . PRO A 1 116 ? 3.468 -12.126 -28.943 1.00 70.69 116 PRO A O 1
ATOM 866 N N . SER A 1 117 ? 4.576 -12.534 -27.027 1.00 78.50 117 SER A N 1
ATOM 867 C CA . SER A 1 117 ? 4.185 -13.938 -26.880 1.00 78.50 117 SER A CA 1
ATOM 868 C C . SER A 1 117 ? 3.885 -14.257 -25.420 1.00 78.50 117 SER A C 1
ATOM 870 O O . SER A 1 117 ? 4.519 -13.707 -24.520 1.00 78.50 117 SER A O 1
ATOM 872 N N . LYS A 1 118 ? 2.946 -15.178 -25.188 1.00 82.50 118 LYS A N 1
ATOM 873 C CA . LYS A 1 118 ? 2.633 -15.680 -23.849 1.00 82.50 118 LYS A CA 1
ATOM 874 C C . LYS A 1 118 ? 3.784 -16.546 -23.328 1.00 82.50 118 LYS A C 1
ATOM 876 O O . LYS A 1 118 ? 4.351 -17.337 -24.076 1.00 82.50 118 LYS A O 1
ATOM 881 N N . VAL A 1 119 ? 4.113 -16.397 -22.048 1.00 82.56 119 VAL A N 1
ATOM 882 C CA . VAL A 1 119 ? 5.030 -17.292 -21.334 1.00 82.56 119 VAL A CA 1
ATOM 883 C C . VAL A 1 119 ? 4.187 -18.296 -20.549 1.00 82.56 119 VAL A C 1
ATOM 885 O O . VAL A 1 119 ? 3.433 -17.897 -19.667 1.00 82.56 119 VAL A O 1
ATOM 888 N N . ASP A 1 120 ? 4.299 -19.587 -20.870 1.00 87.25 120 ASP A N 1
ATOM 889 C CA . ASP A 1 120 ? 3.482 -20.640 -20.239 1.00 87.25 120 ASP A CA 1
ATOM 890 C C . ASP A 1 120 ? 4.057 -21.145 -18.905 1.00 87.25 120 ASP A C 1
ATOM 892 O O . ASP A 1 120 ? 3.324 -21.648 -18.055 1.00 87.25 120 ASP A O 1
ATOM 896 N N . HIS A 1 121 ? 5.366 -20.984 -18.688 1.00 82.56 121 HIS A N 1
ATOM 897 C CA . HIS A 1 121 ? 6.044 -21.420 -17.469 1.00 82.56 121 HIS A CA 1
ATOM 898 C C . HIS A 1 121 ? 7.114 -20.411 -17.043 1.00 82.56 121 HIS A C 1
ATOM 900 O O . HIS A 1 121 ? 8.114 -20.223 -17.735 1.00 82.56 121 HIS A O 1
ATOM 906 N N . VAL A 1 122 ? 6.943 -19.800 -15.871 1.00 81.62 122 VAL A N 1
ATOM 907 C CA . VAL A 1 122 ? 7.955 -18.931 -15.257 1.00 81.62 122 VAL A CA 1
ATOM 908 C C . VAL A 1 122 ? 8.818 -19.775 -14.326 1.00 81.62 122 VAL A C 1
ATOM 910 O O . VAL A 1 122 ? 8.321 -20.387 -13.381 1.00 81.62 122 VAL A O 1
ATOM 913 N N . ARG A 1 123 ? 10.126 -19.837 -14.587 1.00 74.44 123 ARG A N 1
ATOM 914 C CA . ARG A 1 123 ? 11.074 -20.520 -13.701 1.00 74.44 123 ARG A CA 1
ATOM 915 C C . ARG A 1 123 ? 11.657 -19.533 -12.701 1.00 74.44 123 ARG A C 1
ATOM 917 O O . ARG A 1 123 ? 12.359 -18.605 -13.088 1.00 74.44 123 ARG A O 1
ATOM 924 N N . THR A 1 124 ? 11.434 -19.773 -11.414 1.00 67.06 124 THR A N 1
ATOM 925 C CA . THR A 1 124 ? 12.145 -19.063 -10.349 1.00 67.06 124 THR A CA 1
ATOM 926 C C . THR A 1 124 ? 13.597 -19.535 -10.339 1.00 67.06 124 THR A C 1
ATOM 928 O O . THR A 1 124 ? 13.876 -20.717 -10.117 1.00 67.06 124 THR A O 1
ATOM 931 N N . VAL A 1 125 ? 14.542 -18.631 -10.597 1.00 67.56 125 VAL A N 1
ATOM 932 C CA . VAL A 1 125 ? 15.969 -18.935 -10.448 1.00 67.56 125 VAL A CA 1
ATOM 933 C C . VAL A 1 125 ? 16.226 -19.181 -8.961 1.00 67.56 125 VAL A C 1
ATOM 935 O O . VAL A 1 125 ? 16.095 -18.269 -8.145 1.00 67.56 125 VAL A O 1
ATOM 938 N N . ARG A 1 126 ? 16.554 -20.422 -8.578 1.00 54.62 126 ARG A N 1
ATOM 939 C CA . ARG A 1 126 ? 16.995 -20.708 -7.206 1.00 54.62 126 ARG A CA 1
ATOM 940 C C . ARG A 1 126 ? 18.272 -19.914 -6.938 1.00 54.62 126 ARG A C 1
ATOM 942 O O . ARG A 1 126 ? 19.222 -19.998 -7.713 1.00 54.62 126 ARG A O 1
ATOM 949 N N . LYS A 1 127 ? 18.291 -19.171 -5.827 1.00 52.53 127 LYS A N 1
ATOM 950 C CA . LYS A 1 127 ? 19.505 -18.545 -5.287 1.00 52.53 127 LYS A CA 1
ATOM 951 C C . LYS A 1 127 ? 20.603 -19.622 -5.205 1.00 52.53 127 LYS A C 1
ATOM 953 O O . LYS A 1 127 ? 20.289 -20.720 -4.731 1.00 52.53 127 LYS A O 1
ATOM 958 N N . PRO A 1 128 ? 21.850 -19.360 -5.645 1.00 54.50 128 PRO A N 1
ATOM 959 C CA . PRO A 1 128 ? 22.944 -20.283 -5.381 1.00 54.50 128 PRO A CA 1
ATOM 960 C C . PRO A 1 128 ? 22.990 -20.518 -3.873 1.00 54.50 128 PRO A C 1
ATOM 962 O O . PRO A 1 128 ? 22.879 -19.557 -3.107 1.00 54.50 128 PRO A O 1
ATOM 965 N N . ALA A 1 129 ? 23.080 -21.780 -3.451 1.00 57.34 129 ALA A N 1
ATOM 966 C CA . ALA A 1 129 ? 23.254 -22.102 -2.045 1.00 57.34 129 ALA A CA 1
ATOM 967 C C . ALA A 1 129 ? 24.457 -21.302 -1.535 1.00 57.34 129 ALA A C 1
ATOM 969 O O . ALA A 1 129 ? 25.552 -21.418 -2.086 1.00 57.34 129 ALA A O 1
ATOM 970 N N . SER A 1 130 ? 24.240 -20.445 -0.538 1.00 57.06 130 SER A N 1
ATOM 971 C CA . SER A 1 130 ? 25.335 -19.823 0.194 1.00 57.06 130 SER A CA 1
ATOM 972 C C . SER A 1 130 ? 26.168 -20.963 0.763 1.00 57.06 130 SER A C 1
ATOM 974 O O . SER A 1 130 ? 25.680 -21.701 1.620 1.00 57.06 130 SER A O 1
ATOM 976 N N . GLY A 1 131 ? 27.368 -21.159 0.215 1.00 46.88 131 GLY A N 1
ATOM 977 C CA . GLY A 1 131 ? 28.312 -22.148 0.710 1.00 46.88 131 GLY A CA 1
ATOM 978 C C . GLY A 1 131 ? 28.539 -21.902 2.194 1.00 46.88 131 GLY A C 1
ATOM 979 O O . GLY A 1 131 ? 28.961 -20.814 2.578 1.00 46.88 131 GLY A O 1
ATOM 980 N N . GLY A 1 132 ? 28.184 -22.891 3.010 1.00 50.00 132 GLY A N 1
ATOM 981 C CA . GLY A 1 132 ? 28.561 -22.920 4.411 1.00 50.00 132 GLY A CA 1
ATOM 982 C C . GLY A 1 132 ? 30.071 -23.091 4.513 1.00 50.00 132 GLY A C 1
ATOM 983 O O . GLY A 1 132 ? 30.626 -24.027 3.933 1.00 50.00 132 GLY A O 1
ATOM 984 N N . GLY A 1 133 ? 30.695 -22.168 5.234 1.00 38.28 133 GLY A N 1
ATOM 985 C CA . GLY A 1 133 ? 32.002 -22.293 5.860 1.00 38.28 133 GLY A CA 1
ATOM 986 C C . GLY A 1 133 ? 31.852 -21.872 7.309 1.00 38.28 133 GLY A C 1
ATOM 987 O O . GLY A 1 133 ? 31.120 -20.879 7.533 1.00 38.28 133 GLY A O 1
#

Sequence (133 aa):
MITDAVGYIPDAVNIGVIRDGSEVILVDTGLDKGTAKEILKTLEGAGLTVKAIINTHHHADHIGGNAYIKNRTGATIYASEIEAGLIESPILEPTYLFSGAAPLQGLRNRFLLAKPSKVDHVRTVRKPASGGG

Foldseek 3Di:
DVDPAWDWDDDVDIWIWGDDPQEIEIEFQAQACVSNVVVQVVSVVVSHAYAAYEYPAQDNRGHRNVVVNCVVRVHYYDYPPVRVVCNVVVVVVVVCVVVVPPPDPVCCDCVNNPDDDDDPDDDDDDDPPPDDD

pLDDT: mean 87.44, std 14.25, range [38.28, 98.81]

Secondary structure (DSSP, 8-state):
--SSSEEEE-SSSPEEEEEETTEEEEE---SSHHHHHHHHHHHHHTT-EEEEEE-S---HHHHTTHHHHHHHH-PEEE--HHHHHHHH-TTHHHHHHHS-S---GGG-STTTSPPP---S-PPP-PPPP----

Radius of gyration: 19.69 Å; Cα contacts (8 Å, |Δi|>4): 189; chains: 1; bounding box: 51×38×54 Å

Mean predicted aligned error: 9.45 Å

Nearest PDB structures (foldseek):
  2ynt-assembly2_A  TM=8.806E-01  e=9.763E-06  Pseudomonas aeruginosa
  2ynt-assembly1_B-2  TM=7.937E-01  e=8.563E-06  Pseudomonas aeruginosa
  5b3r-assembly2_B  TM=8.104E-01  e=3.872E-05  Pseudomonas aeruginosa
  5b3r-assembly1_A  TM=8.082E-01  e=4.134E-05  Pseudomonas aeruginosa
  5act-assembly1_A  TM=7.973E-01  e=4.415E-05  Pseudomonas aeruginosa